Protein AF-A0A9W7IXE2-F1 (afdb_monomer_lite)

Foldseek 3Di:
DQVLLLQQQAPALVSNQVSLVVLLVVCVPDVVSLLVCQLNASLVSLVVPCVLDGDPVSVVSSVVSNVSNVVVNVPRHDDDPVSPPRGHRHD

pLDDT: mean 88.95, std 10.03, range [59.78, 98.06]

Structure (mmCIF, N/CA/C/O backbone):
data_AF-A0A9W7IXE2-F1
#
_entry.id   AF-A0A9W7IXE2-F1
#
loop_
_atom_site.group_PDB
_atom_site.id
_atom_site.type_symbol
_atom_site.label_atom_id
_atom_site.label_alt_id
_atom_site.label_comp_id
_atom_site.label_asym_id
_atom_site.label_entity_id
_atom_site.label_seq_id
_atom_site.pdbx_PDB_ins_code
_atom_site.Cartn_x
_atom_site.Cartn_y
_atom_site.Cartn_z
_atom_site.occupancy
_atom_site.B_iso_or_equiv
_atom_site.auth_seq_id
_atom_site.auth_comp_id
_atom_site.auth_asym_id
_atom_site.auth_atom_id
_atom_site.pdbx_PDB_model_num
ATOM 1 N N . MET A 1 1 ? 3.200 -10.571 -2.699 1.00 92.19 1 MET A N 1
ATOM 2 C CA . MET A 1 1 ? 2.638 -9.227 -2.970 1.00 92.19 1 MET A CA 1
ATOM 3 C C . MET A 1 1 ? 1.126 -9.167 -3.290 1.00 92.19 1 MET A C 1
ATOM 5 O O . MET A 1 1 ? 0.435 -8.373 -2.651 1.00 92.19 1 MET A O 1
ATOM 9 N N . PRO A 1 2 ? 0.550 -9.993 -4.194 1.00 90.81 2 PRO A N 1
ATOM 10 C CA . PRO A 1 2 ? -0.811 -9.783 -4.727 1.00 90.81 2 PRO A CA 1
ATOM 11 C C . PRO A 1 2 ? -1.932 -9.705 -3.678 1.00 90.81 2 PRO A C 1
ATOM 13 O O . PRO A 1 2 ? -2.864 -8.917 -3.806 1.00 90.81 2 PRO A O 1
ATOM 16 N N . VAL A 1 3 ? -1.841 -10.510 -2.615 1.00 93.56 3 VAL A N 1
ATOM 17 C CA . VAL A 1 3 ? -2.848 -10.543 -1.541 1.00 93.56 3 VAL A CA 1
ATOM 18 C C . VAL A 1 3 ? -2.894 -9.227 -0.761 1.00 93.56 3 VAL A C 1
ATOM 20 O O . VAL A 1 3 ? -3.981 -8.765 -0.429 1.00 93.56 3 VAL A O 1
ATOM 23 N N . LEU A 1 4 ? -1.739 -8.613 -0.484 1.00 95.00 4 LEU A N 1
ATOM 24 C CA . LEU A 1 4 ? -1.665 -7.350 0.259 1.00 95.00 4 LEU A CA 1
ATOM 25 C C . LEU A 1 4 ? -2.275 -6.214 -0.566 1.00 95.00 4 LEU A C 1
ATOM 27 O O . LEU A 1 4 ? -3.149 -5.499 -0.087 1.00 95.00 4 LEU A O 1
ATOM 31 N N . VAL A 1 5 ? -1.900 -6.118 -1.844 1.00 93.75 5 VAL A N 1
ATOM 32 C CA . VAL A 1 5 ? -2.416 -5.082 -2.754 1.00 93.75 5 VAL A CA 1
ATOM 33 C C . VAL A 1 5 ? -3.920 -5.242 -3.004 1.00 93.75 5 VAL A C 1
ATOM 35 O O . VAL A 1 5 ? -4.654 -4.258 -3.083 1.00 93.75 5 VAL A O 1
ATOM 38 N N . LYS A 1 6 ? -4.439 -6.475 -3.065 1.00 91.50 6 LYS A N 1
ATOM 39 C CA . LYS A 1 6 ? -5.888 -6.722 -3.189 1.00 91.50 6 LYS A CA 1
ATOM 40 C C . LYS A 1 6 ? -6.701 -6.295 -1.963 1.00 91.50 6 LYS A C 1
ATOM 42 O O . LYS A 1 6 ? -7.883 -6.003 -2.125 1.00 91.50 6 LYS A O 1
ATOM 47 N N . LYS A 1 7 ? -6.098 -6.257 -0.771 1.00 92.81 7 LYS A N 1
ATOM 48 C CA . LYS A 1 7 ? -6.779 -5.886 0.480 1.00 92.81 7 LYS A CA 1
ATOM 49 C C . LYS A 1 7 ? -6.883 -4.376 0.702 1.00 92.81 7 LYS A C 1
ATOM 51 O O . LYS A 1 7 ? -7.816 -3.957 1.387 1.00 92.81 7 LYS A O 1
ATOM 56 N N . ILE A 1 8 ? -5.975 -3.588 0.119 1.00 94.19 8 ILE A N 1
ATOM 57 C CA . ILE A 1 8 ? -5.991 -2.118 0.191 1.00 94.19 8 ILE A CA 1
ATOM 58 C C . ILE A 1 8 ? -7.368 -1.597 -0.246 1.00 94.19 8 ILE A C 1
ATOM 60 O O . ILE A 1 8 ? -7.823 -1.915 -1.346 1.00 94.19 8 ILE A O 1
ATOM 64 N N . LEU A 1 9 ? -8.017 -0.829 0.636 1.00 91.19 9 LEU A N 1
ATOM 65 C CA . LEU A 1 9 ? -9.334 -0.201 0.460 1.00 91.19 9 LEU A CA 1
ATOM 66 C C . LEU A 1 9 ? -10.512 -1.158 0.208 1.00 91.19 9 LEU A C 1
ATOM 68 O O . LEU A 1 9 ? -11.590 -0.707 -0.161 1.00 91.19 9 LEU A O 1
ATOM 72 N N . ARG A 1 10 ? -10.354 -2.474 0.392 1.00 90.19 10 ARG A N 1
ATOM 73 C CA . ARG A 1 10 ? -11.415 -3.444 0.054 1.00 90.19 10 ARG A CA 1
ATOM 74 C C . ARG A 1 10 ? -12.096 -4.067 1.266 1.00 90.19 10 ARG A C 1
ATOM 76 O O . ARG A 1 10 ? -13.271 -4.423 1.213 1.00 90.19 10 ARG A O 1
ATOM 83 N N . ILE A 1 11 ? -11.355 -4.237 2.358 1.00 90.19 11 ILE A N 1
ATOM 84 C CA . ILE A 1 11 ? -11.816 -5.012 3.516 1.00 90.19 11 ILE A CA 1
ATOM 85 C C . ILE A 1 11 ? -12.263 -4.083 4.649 1.00 90.19 11 ILE A C 1
ATOM 87 O O . ILE A 1 11 ? -13.463 -3.998 4.920 1.00 90.19 11 ILE A O 1
ATOM 91 N N . SER A 1 12 ? -11.312 -3.376 5.260 1.00 92.31 12 SER A N 1
ATOM 92 C CA . SER A 1 12 ? -11.490 -2.393 6.338 1.00 92.31 12 SER A CA 1
ATOM 93 C C . SER A 1 12 ? -10.314 -1.406 6.349 1.00 92.31 12 SER A C 1
ATOM 95 O O . SER A 1 12 ? -9.303 -1.654 5.677 1.00 92.31 12 SER A O 1
ATOM 97 N N . GLU A 1 13 ? -10.416 -0.321 7.124 1.00 92.62 13 GLU A N 1
ATOM 98 C CA . GLU A 1 13 ? -9.287 0.593 7.350 1.00 92.62 13 GLU A CA 1
ATOM 99 C C . GLU A 1 13 ? -8.097 -0.159 7.953 1.00 92.62 13 GLU A C 1
ATOM 101 O O . GLU A 1 13 ? -7.052 -0.226 7.318 1.00 92.62 13 GLU A O 1
ATOM 106 N N . LEU A 1 14 ? -8.281 -0.862 9.075 1.00 94.56 14 LEU A N 1
ATOM 107 C CA . LEU A 1 14 ? -7.208 -1.625 9.727 1.00 94.56 14 LEU A CA 1
ATOM 108 C C . LEU A 1 14 ? -6.514 -2.624 8.775 1.00 94.56 14 LEU A C 1
ATOM 110 O O . LEU A 1 14 ? -5.292 -2.769 8.774 1.00 94.56 14 LEU A O 1
ATOM 114 N N . ALA A 1 15 ? -7.278 -3.305 7.912 1.00 94.94 15 ALA A N 1
ATOM 115 C CA . ALA A 1 15 ? -6.704 -4.196 6.902 1.00 94.94 15 ALA A CA 1
ATOM 116 C C . ALA A 1 15 ? -5.870 -3.435 5.857 1.00 94.94 15 ALA A C 1
ATOM 118 O O . ALA A 1 15 ? -4.863 -3.961 5.371 1.00 94.94 15 ALA A O 1
ATOM 119 N N . THR A 1 16 ? -6.277 -2.213 5.518 1.00 95.75 16 THR A N 1
ATOM 120 C CA . THR A 1 16 ? -5.535 -1.303 4.643 1.00 95.75 16 THR A CA 1
ATOM 121 C C . THR A 1 16 ? -4.245 -0.839 5.317 1.00 95.75 16 THR A C 1
ATOM 123 O O . THR A 1 16 ? -3.183 -1.000 4.718 1.00 95.75 16 THR A O 1
ATOM 126 N N . GLU A 1 17 ? -4.298 -0.380 6.569 1.00 96.06 17 GLU A N 1
ATOM 127 C CA . GLU A 1 17 ? -3.124 0.065 7.336 1.00 96.06 17 GLU A CA 1
ATOM 128 C C . GLU A 1 17 ? -2.063 -1.035 7.459 1.00 96.06 17 GLU A C 1
ATOM 130 O O . GLU A 1 17 ? -0.875 -0.808 7.189 1.00 96.06 17 GLU A O 1
ATOM 135 N N . TYR A 1 18 ? -2.486 -2.260 7.800 1.00 97.25 18 TYR A N 1
ATOM 136 C CA . TYR A 1 18 ? -1.584 -3.408 7.871 1.00 97.25 18 TYR A CA 1
ATOM 137 C C . TYR A 1 18 ? -1.008 -3.770 6.505 1.00 97.25 18 TYR A C 1
ATOM 139 O O . TYR A 1 18 ? 0.184 -4.066 6.408 1.00 97.25 18 TYR A O 1
ATOM 147 N N . SER A 1 19 ? -1.823 -3.733 5.447 1.00 97.38 19 SER A N 1
ATOM 148 C CA . SER A 1 19 ? -1.355 -4.048 4.094 1.00 97.38 19 SER A CA 1
ATOM 149 C C . SER A 1 19 ? -0.315 -3.032 3.622 1.00 97.38 19 SER A C 1
ATOM 151 O O . SER A 1 19 ? 0.759 -3.433 3.176 1.00 97.38 19 SER A O 1
ATOM 153 N N . VAL A 1 20 ? -0.579 -1.734 3.789 1.00 97.56 20 VAL A N 1
ATOM 154 C CA . VAL A 1 20 ? 0.358 -0.655 3.439 1.00 97.56 20 VAL A CA 1
ATOM 155 C C . VAL A 1 20 ? 1.636 -0.757 4.266 1.00 97.56 20 VAL A C 1
ATOM 157 O O . VAL A 1 20 ? 2.730 -0.725 3.706 1.00 97.56 20 VAL A O 1
ATOM 160 N N . SER A 1 21 ? 1.523 -0.961 5.581 1.00 97.81 21 SER A N 1
ATOM 161 C CA . SER A 1 21 ? 2.687 -1.102 6.464 1.00 97.81 21 SER A CA 1
ATOM 162 C C . SER A 1 21 ? 3.548 -2.316 6.113 1.00 97.81 21 SER A C 1
ATOM 164 O O . SER A 1 21 ? 4.775 -2.228 6.161 1.00 97.81 21 SER A O 1
ATOM 166 N N . ALA A 1 22 ? 2.933 -3.444 5.749 1.00 97.69 22 ALA A N 1
ATOM 167 C CA . ALA A 1 22 ? 3.655 -4.637 5.320 1.00 97.69 22 ALA A CA 1
ATOM 168 C C . ALA A 1 22 ? 4.400 -4.398 4.001 1.00 97.69 22 ALA A C 1
ATOM 170 O O . ALA A 1 22 ? 5.589 -4.701 3.916 1.00 97.69 22 ALA A O 1
ATOM 171 N N . ILE A 1 23 ? 3.733 -3.809 3.002 1.00 97.12 23 ILE A N 1
ATOM 172 C CA . ILE A 1 23 ? 4.349 -3.480 1.708 1.00 97.12 23 ILE A CA 1
ATOM 173 C C . ILE A 1 23 ? 5.520 -2.513 1.914 1.00 97.12 23 ILE A C 1
ATOM 175 O O . ILE A 1 23 ? 6.613 -2.787 1.429 1.00 97.12 23 ILE A O 1
ATOM 179 N N . TRP A 1 24 ? 5.321 -1.446 2.694 1.00 97.38 24 TRP A N 1
ATOM 180 C CA . TRP A 1 24 ? 6.343 -0.440 2.996 1.00 97.38 24 TRP A CA 1
ATOM 181 C C . TRP A 1 24 ? 7.572 -1.021 3.698 1.00 97.38 24 TRP A C 1
ATOM 183 O O . TRP A 1 24 ? 8.704 -0.690 3.347 1.00 97.38 24 TRP A O 1
ATOM 193 N N . LYS A 1 25 ? 7.378 -1.926 4.666 1.00 96.31 25 LYS A N 1
ATOM 194 C CA . LYS A 1 25 ? 8.500 -2.621 5.313 1.00 96.31 25 LYS A CA 1
ATOM 195 C C . LYS A 1 25 ? 9.239 -3.512 4.317 1.00 96.31 25 LYS A C 1
ATOM 197 O O . LYS A 1 25 ? 10.454 -3.404 4.225 1.00 96.31 25 LYS A O 1
ATOM 202 N N . LEU A 1 26 ? 8.531 -4.346 3.553 1.00 95.75 26 LEU A N 1
ATOM 203 C CA . LEU A 1 26 ? 9.151 -5.266 2.591 1.00 95.75 26 LEU A CA 1
ATOM 204 C C . LEU A 1 26 ? 9.919 -4.520 1.487 1.00 95.75 26 LEU A C 1
ATOM 206 O O . LEU A 1 26 ? 11.026 -4.926 1.139 1.00 95.75 26 LEU A O 1
ATOM 210 N N . SER A 1 27 ? 9.392 -3.393 0.999 1.00 93.81 27 SER A N 1
ATOM 211 C CA . SER A 1 27 ? 10.046 -2.589 -0.041 1.00 93.81 27 SER A CA 1
ATOM 212 C C . SER A 1 27 ? 11.381 -1.975 0.380 1.00 93.81 27 SER A C 1
ATOM 214 O O . SER A 1 27 ? 12.155 -1.572 -0.481 1.00 93.81 27 SER A O 1
ATOM 216 N N . LYS A 1 28 ? 11.666 -1.892 1.686 1.00 90.25 28 LYS A N 1
ATOM 217 C CA . LYS A 1 28 ? 12.956 -1.399 2.193 1.00 90.25 28 LYS A CA 1
ATOM 218 C C . LYS A 1 28 ? 14.071 -2.439 2.124 1.00 90.25 28 LYS A C 1
ATOM 220 O O . LYS A 1 28 ? 15.235 -2.061 2.200 1.00 90.25 28 LYS A O 1
ATOM 225 N N . TYR A 1 29 ? 13.727 -3.721 2.016 1.00 90.06 29 TYR A N 1
ATOM 226 C CA . TYR A 1 29 ? 14.703 -4.810 2.033 1.00 90.06 29 TYR A CA 1
ATOM 227 C C . TYR A 1 29 ? 14.998 -5.365 0.641 1.00 90.06 29 TYR A C 1
ATOM 229 O O . TYR A 1 29 ? 16.119 -5.802 0.398 1.00 90.06 29 TYR A O 1
ATOM 237 N N . GLU A 1 30 ? 14.022 -5.357 -0.271 1.00 90.25 30 GLU A N 1
ATOM 238 C CA . GLU A 1 30 ? 14.176 -6.005 -1.573 1.00 90.25 30 GLU A CA 1
ATOM 239 C C . GLU A 1 30 ? 13.460 -5.238 -2.694 1.00 90.25 30 GLU A C 1
ATOM 241 O O . GLU A 1 30 ? 12.244 -5.069 -2.687 1.00 90.25 30 GLU A O 1
ATOM 246 N N . GLU A 1 31 ? 14.212 -4.819 -3.714 1.00 89.31 31 GLU A N 1
ATOM 247 C CA . GLU A 1 31 ? 13.691 -4.059 -4.861 1.00 89.31 31 GLU A CA 1
ATOM 248 C C . GLU A 1 31 ? 12.670 -4.856 -5.691 1.00 89.31 31 GLU A C 1
ATOM 250 O O . GLU A 1 31 ? 11.715 -4.293 -6.227 1.00 89.31 31 GLU A O 1
ATOM 255 N N . ARG A 1 32 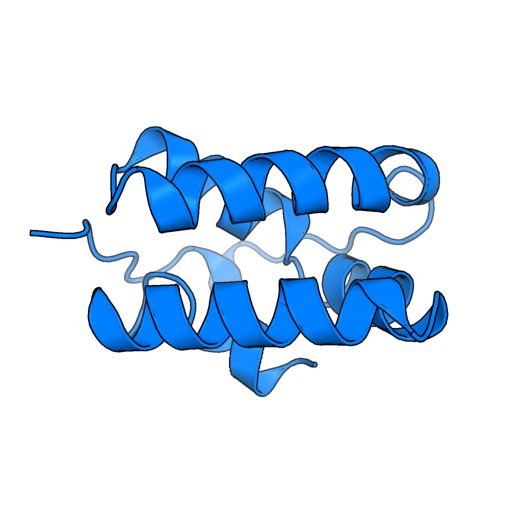? 12.794 -6.191 -5.738 1.00 91.44 32 ARG A N 1
ATOM 256 C CA . ARG A 1 32 ? 11.827 -7.063 -6.430 1.00 91.44 32 ARG A CA 1
ATOM 257 C C . ARG A 1 32 ? 10.406 -6.903 -5.896 1.00 91.44 32 ARG A C 1
ATOM 259 O O . ARG A 1 32 ? 9.454 -6.987 -6.667 1.00 91.44 32 ARG A O 1
ATOM 266 N N . VAL A 1 33 ? 10.265 -6.586 -4.610 1.00 92.88 33 VAL A N 1
ATOM 267 C CA . VAL A 1 33 ? 8.976 -6.312 -3.963 1.00 92.88 33 VAL A CA 1
ATOM 268 C C . VAL A 1 33 ? 8.291 -5.098 -4.596 1.00 92.88 33 VAL A C 1
ATOM 270 O O . VAL A 1 33 ? 7.073 -5.119 -4.776 1.00 92.88 33 VAL A O 1
ATOM 273 N N . LEU A 1 34 ? 9.050 -4.060 -4.966 1.00 93.06 34 LEU A N 1
ATOM 274 C CA . LEU A 1 34 ? 8.520 -2.868 -5.636 1.00 93.06 34 LEU A CA 1
ATOM 275 C C . LEU A 1 34 ? 7.996 -3.211 -7.034 1.00 93.06 34 LEU A C 1
ATOM 277 O O . LEU A 1 34 ? 6.886 -2.815 -7.385 1.00 93.06 34 LEU A O 1
ATOM 281 N N . MET A 1 35 ? 8.757 -3.995 -7.802 1.00 92.19 35 MET A N 1
ATOM 282 C CA . MET A 1 35 ? 8.345 -4.436 -9.138 1.00 92.19 35 MET A CA 1
ATOM 283 C C . MET A 1 35 ? 7.081 -5.302 -9.088 1.00 92.19 35 MET A C 1
ATOM 285 O O . MET A 1 35 ? 6.130 -5.036 -9.822 1.00 92.19 35 MET A O 1
ATOM 289 N N . GLU A 1 36 ? 7.020 -6.283 -8.180 1.00 92.94 36 GLU A N 1
ATOM 290 C CA . GLU A 1 36 ? 5.819 -7.104 -7.989 1.00 92.94 36 GLU A CA 1
ATOM 291 C C . GLU A 1 36 ? 4.609 -6.267 -7.563 1.00 92.94 36 GLU A C 1
ATOM 293 O O . GLU A 1 36 ? 3.496 -6.522 -8.018 1.00 92.94 36 GLU A O 1
ATOM 298 N N . ALA A 1 37 ? 4.804 -5.284 -6.675 1.00 93.94 37 ALA A N 1
ATOM 299 C CA . ALA A 1 37 ? 3.727 -4.412 -6.207 1.00 93.94 37 ALA A CA 1
ATOM 300 C C . ALA A 1 37 ? 3.165 -3.577 -7.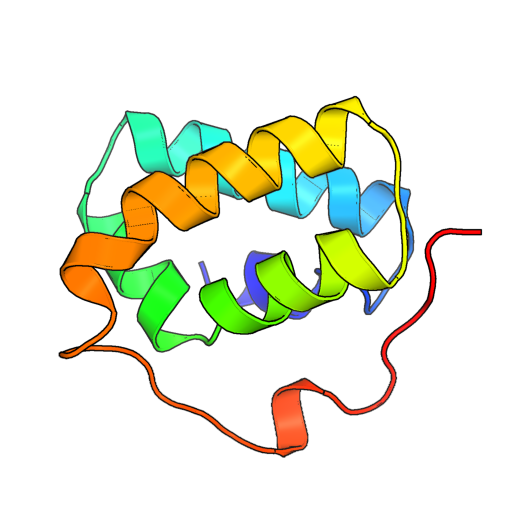355 1.00 93.94 37 ALA A C 1
ATOM 302 O O . ALA A 1 37 ? 1.948 -3.458 -7.503 1.00 93.94 37 ALA A O 1
ATOM 303 N N . LEU A 1 38 ? 4.051 -3.042 -8.191 1.00 92.31 38 LEU A N 1
ATOM 304 C CA . LEU A 1 38 ? 3.686 -2.250 -9.353 1.00 92.31 38 LEU A CA 1
ATOM 305 C C . LEU A 1 38 ? 2.916 -3.071 -10.398 1.00 92.31 38 LEU A C 1
ATOM 307 O O . LEU A 1 38 ? 1.887 -2.610 -10.889 1.00 92.31 38 LEU A O 1
ATOM 311 N N . GLN A 1 39 ? 3.357 -4.302 -10.674 1.00 90.56 39 GLN A N 1
ATOM 312 C CA . GLN A 1 39 ? 2.703 -5.203 -11.632 1.00 90.56 39 GLN A CA 1
ATOM 313 C C . GLN A 1 39 ? 1.261 -5.551 -11.255 1.00 90.56 39 GLN A C 1
ATOM 315 O O . GLN A 1 39 ? 0.438 -5.790 -12.134 1.00 90.56 39 GLN A O 1
ATOM 320 N N . VAL A 1 40 ? 0.947 -5.580 -9.957 1.00 90.50 40 VAL A N 1
ATOM 321 C CA . VAL A 1 40 ? -0.402 -5.890 -9.452 1.00 90.50 40 VAL A CA 1
ATOM 322 C C . VAL A 1 40 ? -1.206 -4.642 -9.072 1.00 90.50 40 VAL A C 1
ATOM 324 O O . VAL A 1 40 ? -2.151 -4.734 -8.286 1.00 90.50 40 VAL A O 1
ATOM 327 N N . GLY A 1 41 ? -0.820 -3.472 -9.591 1.00 90.38 41 GLY A N 1
ATOM 328 C CA . GLY A 1 41 ? -1.601 -2.237 -9.486 1.00 90.38 41 GLY A CA 1
ATOM 329 C C . GLY A 1 41 ? -1.501 -1.513 -8.139 1.00 90.38 41 GLY A C 1
ATOM 330 O O . GLY A 1 41 ? -2.426 -0.799 -7.742 1.00 90.38 41 GLY A O 1
ATOM 331 N N . ALA A 1 42 ? -0.410 -1.694 -7.381 1.00 93.81 42 ALA A N 1
ATOM 332 C CA . ALA A 1 42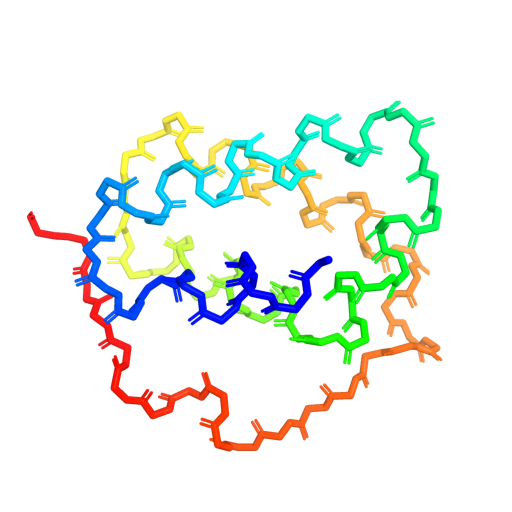 ? -0.259 -1.021 -6.088 1.00 93.81 42 ALA A CA 1
ATOM 333 C C . ALA A 1 42 ? -0.224 0.505 -6.223 1.00 93.81 42 ALA A C 1
ATOM 335 O O . ALA A 1 42 ? -0.778 1.200 -5.376 1.00 93.81 42 ALA A O 1
ATOM 336 N N . PHE A 1 43 ? 0.400 1.029 -7.279 1.00 94.12 43 PHE A N 1
ATOM 337 C CA . PHE A 1 43 ? 0.607 2.466 -7.446 1.00 94.12 43 PHE A CA 1
ATOM 338 C C . PHE A 1 43 ? -0.723 3.234 -7.488 1.00 94.12 43 PHE A C 1
ATOM 340 O O . PHE A 1 43 ? -0.922 4.184 -6.731 1.00 94.12 43 PHE A O 1
ATOM 347 N N . GLN A 1 44 ? -1.688 2.773 -8.282 1.00 90.88 44 GLN A N 1
ATOM 348 C CA . GLN A 1 44 ? -3.003 3.406 -8.383 1.00 90.88 44 GLN A CA 1
ATOM 349 C C . GLN A 1 44 ? -3.812 3.256 -7.095 1.00 90.88 44 GLN A C 1
ATOM 351 O O . GLN A 1 44 ? -4.477 4.201 -6.674 1.00 90.88 44 GLN A O 1
ATOM 356 N N . LYS A 1 45 ? -3.740 2.099 -6.426 1.00 92.44 45 LYS A N 1
ATOM 357 C CA . LYS A 1 45 ? -4.427 1.906 -5.140 1.00 92.44 45 LYS A CA 1
ATOM 358 C C . LYS A 1 45 ? -3.878 2.810 -4.045 1.00 92.44 45 LYS A C 1
ATOM 360 O O . LYS A 1 45 ? -4.653 3.326 -3.247 1.00 92.44 45 LYS A O 1
ATOM 365 N N . LEU A 1 46 ? -2.565 3.024 -4.021 1.00 95.25 46 LEU A N 1
ATOM 366 C CA . LEU A 1 46 ? -1.928 3.953 -3.093 1.00 95.25 46 LEU A CA 1
ATOM 367 C C . LEU A 1 46 ? -2.316 5.404 -3.407 1.00 95.25 46 LEU A C 1
AT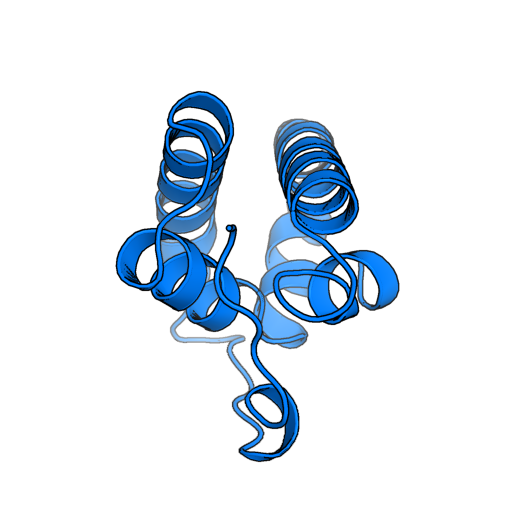OM 369 O O . LEU A 1 46 ? -2.616 6.146 -2.479 1.00 95.25 46 LEU A O 1
ATOM 373 N N . LEU A 1 47 ? -2.400 5.799 -4.684 1.00 93.56 47 LEU A N 1
ATOM 374 C CA . LEU A 1 47 ? -2.930 7.117 -5.065 1.00 93.56 47 LEU A CA 1
ATOM 375 C C . LEU A 1 47 ? -4.369 7.316 -4.579 1.00 93.56 47 LEU A C 1
ATOM 377 O O . LEU A 1 47 ? -4.683 8.348 -3.986 1.00 93.56 47 LEU A O 1
ATOM 381 N N . LEU A 1 48 ? -5.231 6.322 -4.795 1.00 92.12 48 LEU A N 1
ATOM 382 C CA . LEU A 1 48 ? -6.620 6.370 -4.344 1.00 92.12 48 LEU A CA 1
ATOM 383 C C . LEU A 1 48 ? -6.716 6.429 -2.822 1.00 92.12 48 LEU A C 1
ATOM 385 O O . LEU A 1 48 ? -7.525 7.193 -2.313 1.00 92.12 48 LEU A O 1
ATOM 389 N N . LEU A 1 49 ? -5.860 5.704 -2.097 1.00 94.62 49 LEU A N 1
ATOM 390 C CA . LEU A 1 49 ? -5.805 5.741 -0.634 1.00 94.62 49 LEU A CA 1
ATOM 391 C C . LEU A 1 49 ? -5.57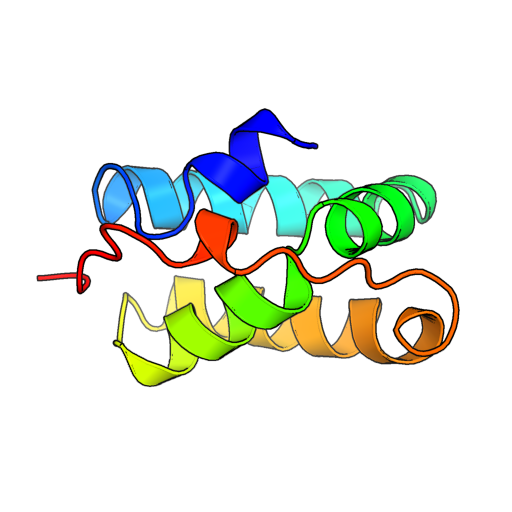2 7.162 -0.115 1.00 94.62 49 LEU A C 1
ATOM 393 O O . LEU A 1 49 ? -6.257 7.598 0.809 1.00 94.62 49 LEU A O 1
ATOM 397 N N . ILE A 1 50 ? -4.649 7.905 -0.733 1.00 94.31 50 ILE A N 1
ATOM 398 C CA . ILE A 1 50 ? -4.403 9.307 -0.372 1.00 94.31 50 ILE A CA 1
ATOM 399 C C . ILE A 1 50 ? -5.658 10.163 -0.603 1.00 94.31 50 ILE A C 1
ATOM 401 O O . ILE A 1 50 ? -5.969 11.021 0.222 1.00 94.31 50 ILE A O 1
ATOM 405 N N . GLN A 1 51 ? -6.392 9.917 -1.693 1.00 90.06 51 GLN A N 1
ATOM 406 C CA . GLN A 1 51 ? -7.573 10.696 -2.083 1.00 90.06 51 GLN A CA 1
ATOM 407 C C . GLN A 1 51 ? -8.817 10.394 -1.242 1.00 90.06 51 GLN A C 1
ATOM 409 O O . GLN A 1 51 ? -9.562 11.315 -0.913 1.00 90.06 51 GLN A O 1
ATOM 414 N N . VAL A 1 52 ? -9.069 9.123 -0.914 1.00 87.19 52 VAL A N 1
ATOM 415 C CA . VAL A 1 52 ? -10.265 8.721 -0.154 1.00 87.19 52 VAL A CA 1
ATOM 416 C C . VAL A 1 52 ? -10.128 8.970 1.347 1.00 87.19 52 VAL A C 1
ATOM 418 O O . VAL A 1 52 ? -11.144 8.991 2.034 1.00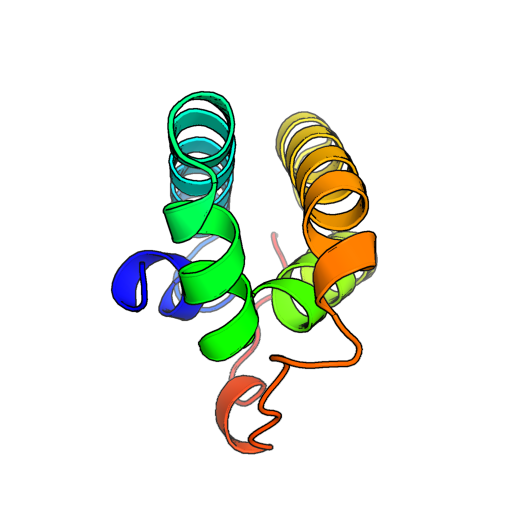 87.19 52 VAL A O 1
ATOM 421 N N . GLY A 1 53 ? -8.900 9.217 1.822 1.00 78.56 53 GLY A N 1
ATOM 422 C CA . GLY A 1 53 ? -8.579 9.467 3.224 1.00 78.56 53 GLY A CA 1
ATOM 423 C C . GLY A 1 53 ? -8.494 8.172 4.035 1.00 78.56 53 GLY A C 1
ATOM 424 O O . GLY A 1 53 ? -9.369 7.334 3.898 1.00 78.56 53 GLY A O 1
ATOM 425 N N . CYS A 1 54 ? -7.435 8.039 4.845 1.00 87.00 54 CYS A N 1
ATOM 426 C CA . CYS A 1 54 ? -7.183 7.070 5.931 1.00 87.00 54 CYS A CA 1
ATOM 427 C C . CYS A 1 54 ? -6.261 7.765 6.961 1.00 87.00 54 CYS A C 1
ATOM 429 O O . CYS A 1 54 ? -5.914 8.941 6.753 1.00 87.00 54 CYS A O 1
ATOM 431 N N . SER A 1 55 ? -5.838 7.070 8.022 1.00 92.62 55 SER A N 1
ATOM 432 C CA . SER A 1 55 ? -4.894 7.610 9.018 1.00 92.62 55 SER A CA 1
ATOM 433 C C . SER A 1 55 ? -3.643 8.272 8.411 1.00 92.62 55 SER A C 1
ATOM 435 O O . SER A 1 55 ? -3.108 7.838 7.383 1.00 92.62 55 SER A O 1
ATOM 437 N N . ASP A 1 56 ? -3.162 9.341 9.054 1.00 94.81 56 ASP A N 1
ATOM 438 C CA . ASP A 1 56 ? -2.024 10.130 8.558 1.00 94.81 56 ASP A CA 1
ATOM 439 C C . ASP A 1 56 ? -0.739 9.295 8.461 1.00 94.81 56 ASP A C 1
ATOM 441 O O . ASP A 1 56 ? -0.022 9.385 7.464 1.00 94.81 56 ASP A O 1
ATOM 445 N N . GLU A 1 57 ? -0.508 8.390 9.418 1.00 95.62 57 GLU A N 1
ATOM 446 C CA . GLU A 1 57 ? 0.615 7.443 9.380 1.00 95.62 57 GLU A CA 1
ATOM 447 C C . GLU A 1 57 ? 0.554 6.543 8.131 1.00 95.62 57 GLU A C 1
ATOM 449 O O . GLU A 1 57 ? 1.567 6.269 7.478 1.00 95.62 57 GLU A O 1
ATOM 454 N N . THR A 1 58 ? -0.643 6.082 7.757 1.00 96.75 58 THR A N 1
ATOM 455 C CA . THR A 1 58 ? -0.829 5.247 6.564 1.00 96.75 58 THR A CA 1
ATOM 456 C C . THR A 1 58 ? -0.611 6.050 5.285 1.00 96.75 58 THR A C 1
ATOM 458 O O . THR A 1 58 ? 0.018 5.547 4.348 1.00 96.75 58 THR A O 1
ATOM 461 N N . LYS A 1 59 ? -1.067 7.308 5.241 1.00 96.69 59 LYS A N 1
ATOM 462 C CA . LYS A 1 59 ? -0.832 8.212 4.105 1.00 96.69 59 LYS A CA 1
ATOM 463 C C . LYS A 1 59 ? 0.647 8.539 3.918 1.00 96.69 59 LYS A C 1
ATOM 465 O O . LYS A 1 59 ? 1.114 8.587 2.779 1.00 96.69 59 LYS A O 1
ATOM 470 N N . GLU A 1 60 ? 1.396 8.727 4.999 1.00 97.81 60 GLU A N 1
ATOM 471 C CA . GLU A 1 60 ? 2.839 8.976 4.939 1.00 97.81 60 GLU A CA 1
ATOM 472 C C . GLU A 1 60 ? 3.575 7.782 4.310 1.00 97.81 60 GLU A C 1
ATOM 474 O O . GLU A 1 60 ? 4.265 7.937 3.298 1.00 97.81 60 GLU A O 1
ATOM 479 N N . LYS A 1 61 ? 3.319 6.563 4.806 1.00 98.06 61 LYS A N 1
ATOM 480 C CA . LYS A 1 61 ? 3.886 5.326 4.236 1.00 98.06 61 LYS A CA 1
ATOM 481 C C . LYS A 1 61 ? 3.485 5.119 2.776 1.00 98.06 61 LYS A C 1
ATOM 483 O O . LYS A 1 61 ? 4.314 4.715 1.959 1.00 98.06 61 LYS A O 1
ATOM 488 N N . ALA A 1 62 ? 2.227 5.398 2.430 1.00 97.88 62 ALA A N 1
ATOM 489 C CA . ALA A 1 62 ? 1.750 5.320 1.053 1.00 97.88 62 ALA A CA 1
ATOM 490 C C . ALA A 1 62 ? 2.466 6.334 0.145 1.00 97.88 62 ALA A C 1
ATOM 492 O O . ALA A 1 62 ? 2.851 5.995 -0.973 1.00 97.88 62 ALA A O 1
ATOM 493 N N . THR A 1 63 ? 2.718 7.546 0.641 1.00 97.88 63 THR A N 1
ATOM 494 C CA . THR A 1 63 ? 3.466 8.585 -0.080 1.00 97.88 63 THR A CA 1
ATOM 495 C C . THR A 1 63 ? 4.915 8.167 -0.323 1.00 97.88 63 THR A C 1
ATOM 497 O O . THR A 1 63 ? 5.435 8.355 -1.424 1.00 97.88 63 THR A O 1
ATOM 500 N N . GLU A 1 64 ? 5.575 7.566 0.667 1.00 97.69 64 GLU A N 1
ATOM 501 C CA . GLU A 1 64 ? 6.919 7.007 0.490 1.00 97.69 64 GLU A CA 1
ATOM 502 C C . GLU A 1 64 ? 6.943 5.876 -0.544 1.00 97.69 64 GLU A C 1
ATOM 504 O O . GLU A 1 64 ? 7.792 5.879 -1.437 1.00 97.69 64 GLU A O 1
ATOM 509 N N . LEU A 1 65 ? 5.983 4.949 -0.481 1.00 97.44 65 LEU A N 1
ATOM 510 C CA . LEU A 1 65 ? 5.852 3.879 -1.472 1.00 97.44 65 LEU A CA 1
ATOM 511 C C . LEU A 1 65 ? 5.673 4.427 -2.889 1.00 97.44 65 LEU A C 1
ATOM 513 O O . LEU A 1 65 ? 6.339 3.960 -3.808 1.00 97.44 65 LEU A O 1
ATOM 517 N N . LEU A 1 66 ? 4.823 5.440 -3.074 1.00 96.75 66 LEU A N 1
ATOM 518 C CA . LEU A 1 66 ? 4.630 6.081 -4.376 1.00 96.75 66 LEU A CA 1
ATOM 519 C C . LEU A 1 66 ? 5.942 6.662 -4.921 1.00 96.75 66 LEU A C 1
ATOM 521 O O . LEU A 1 66 ? 6.238 6.480 -6.101 1.00 96.75 66 LEU A O 1
ATOM 525 N N . LYS A 1 67 ? 6.765 7.292 -4.071 1.00 96.31 67 LYS A N 1
ATOM 526 C CA . LYS A 1 67 ? 8.091 7.798 -4.468 1.00 96.31 67 LYS A CA 1
ATOM 527 C C . LYS A 1 67 ? 9.034 6.668 -4.892 1.00 96.31 67 LYS A C 1
ATOM 529 O O . LYS A 1 67 ? 9.728 6.823 -5.892 1.00 96.31 67 LYS A O 1
ATOM 534 N N . LEU A 1 68 ? 9.036 5.545 -4.170 1.00 95.62 68 LEU A N 1
ATOM 535 C CA . LEU A 1 68 ? 9.866 4.375 -4.488 1.00 95.62 68 LEU A CA 1
ATOM 536 C C . LEU A 1 68 ? 9.422 3.660 -5.773 1.00 95.62 68 LEU A C 1
ATOM 538 O O . LEU A 1 68 ? 10.259 3.155 -6.515 1.00 95.62 68 LEU A O 1
ATOM 542 N N . LEU A 1 69 ? 8.117 3.619 -6.045 1.00 94.06 69 LEU A N 1
ATOM 543 C CA . LEU A 1 69 ? 7.544 2.949 -7.216 1.00 94.06 69 LEU A CA 1
ATOM 544 C C . LEU A 1 69 ? 7.647 3.792 -8.499 1.00 94.06 69 LEU A C 1
ATOM 546 O O . LEU A 1 69 ? 7.742 3.233 -9.591 1.00 94.06 69 LEU A O 1
ATOM 550 N N . ASN A 1 70 ? 7.633 5.126 -8.385 1.00 93.19 70 ASN A N 1
ATOM 551 C CA . ASN A 1 70 ? 7.569 6.045 -9.527 1.00 93.19 70 ASN A CA 1
ATOM 552 C C . ASN A 1 70 ? 8.653 5.819 -10.609 1.00 93.19 70 ASN A C 1
ATOM 554 O O . ASN A 1 70 ? 8.296 5.862 -11.786 1.00 93.19 70 ASN A O 1
ATOM 558 N N . PRO A 1 71 ? 9.930 5.527 -10.281 1.00 91.44 71 PRO A N 1
ATOM 559 C CA . PRO A 1 71 ? 10.955 5.258 -11.294 1.00 91.44 71 PRO A CA 1
ATOM 560 C C . PRO A 1 71 ? 10.667 4.027 -12.167 1.00 91.44 71 PRO A C 1
ATOM 562 O O . PRO A 1 71 ? 11.031 4.010 -13.339 1.00 91.44 71 PRO A O 1
ATOM 565 N N . TYR A 1 72 ? 9.993 3.012 -11.618 1.00 89.50 72 TYR A N 1
ATOM 566 C CA . TYR A 1 72 ? 9.715 1.744 -12.306 1.00 89.50 72 TYR A CA 1
ATOM 567 C C . TYR A 1 72 ? 8.373 1.751 -13.053 1.00 89.50 72 TYR A C 1
ATOM 569 O O . TYR A 1 72 ? 8.127 0.898 -13.909 1.00 89.50 72 TYR A O 1
ATOM 577 N N . ARG A 1 73 ? 7.506 2.726 -12.744 1.00 85.50 73 ARG A N 1
ATOM 578 C CA . ARG A 1 73 ? 6.137 2.855 -13.263 1.00 85.50 73 ARG A CA 1
ATOM 579 C C . ARG A 1 73 ? 6.017 2.721 -14.789 1.00 85.50 73 ARG A C 1
ATOM 581 O O . ARG A 1 73 ? 5.179 1.927 -15.217 1.00 85.50 73 ARG A O 1
ATOM 588 N N . PRO A 1 74 ? 6.824 3.414 -15.619 1.00 79.62 74 PRO A N 1
ATOM 589 C CA . PRO A 1 74 ? 6.616 3.429 -17.070 1.00 79.62 74 PRO A CA 1
ATOM 590 C C . PRO A 1 74 ? 6.765 2.068 -17.767 1.00 79.62 74 PRO A C 1
ATOM 592 O O . PRO A 1 74 ? 6.320 1.932 -18.902 1.00 79.62 74 PRO A O 1
ATOM 595 N N . GLY A 1 75 ? 7.398 1.077 -17.124 1.00 71.75 75 GLY A N 1
ATOM 596 C CA . GLY A 1 75 ? 7.713 -0.216 -17.742 1.00 71.75 75 GLY A CA 1
ATOM 597 C C . GLY A 1 75 ? 6.969 -1.431 -17.183 1.00 71.75 75 GLY A C 1
ATOM 598 O O . GLY A 1 75 ? 7.133 -2.518 -17.730 1.00 71.75 75 GLY A O 1
ATOM 599 N N . LEU A 1 76 ? 6.199 -1.293 -16.096 1.00 72.75 76 LEU A N 1
ATOM 600 C CA . LEU A 1 76 ? 5.679 -2.448 -15.341 1.00 72.75 76 LEU A CA 1
ATOM 601 C C . LEU A 1 76 ? 4.221 -2.325 -14.887 1.00 72.75 76 LEU A C 1
ATOM 603 O O . LEU A 1 76 ? 3.655 -3.308 -14.411 1.00 72.75 76 LEU A O 1
ATOM 607 N N . GLU A 1 77 ? 3.611 -1.145 -14.983 1.00 68.62 77 GLU A N 1
ATOM 608 C CA . GLU A 1 77 ? 2.249 -0.937 -14.492 1.00 68.62 77 GLU A CA 1
ATOM 609 C C . GLU A 1 77 ? 1.227 -1.575 -15.453 1.00 68.62 77 GLU A C 1
ATOM 611 O O . GLU A 1 77 ? 1.074 -1.143 -16.595 1.00 68.62 77 GLU A O 1
ATOM 616 N N . CYS A 1 78 ? 0.516 -2.608 -14.989 1.00 65.50 78 CYS A N 1
ATOM 617 C CA . CYS A 1 78 ? -0.633 -3.187 -15.685 1.00 65.50 78 CYS A CA 1
ATOM 618 C C . CYS A 1 78 ? -1.915 -2.671 -15.020 1.00 65.50 78 CYS A C 1
ATOM 620 O O . CYS A 1 78 ? -2.065 -2.789 -13.804 1.00 65.50 78 CYS A O 1
ATOM 622 N N . ILE A 1 79 ? -2.817 -2.059 -15.795 1.00 63.62 79 ILE A N 1
ATOM 623 C CA . ILE A 1 79 ? -4.057 -1.464 -15.275 1.00 63.62 79 ILE A CA 1
ATOM 624 C C . ILE A 1 79 ? -5.244 -2.312 -15.727 1.00 63.62 79 ILE A C 1
ATOM 626 O O . ILE A 1 79 ? -5.555 -2.335 -16.916 1.00 63.62 79 ILE A O 1
ATOM 630 N N . ASP A 1 80 ? -5.940 -2.956 -14.788 1.00 63.69 80 ASP A N 1
ATOM 631 C CA . ASP A 1 80 ? -7.243 -3.574 -15.043 1.00 63.69 80 ASP A CA 1
ATOM 632 C C . ASP A 1 80 ? -8.348 -2.763 -14.344 1.00 63.69 80 ASP A C 1
ATOM 634 O O . ASP A 1 80 ? -8.278 -2.455 -13.153 1.00 63.69 80 ASP A O 1
ATOM 638 N N . SER A 1 81 ? -9.405 -2.410 -15.080 1.00 59.78 81 SER A N 1
ATOM 639 C CA . SER A 1 81 ? -10.567 -1.690 -14.542 1.00 59.78 81 SER A CA 1
ATOM 640 C C . SER A 1 81 ? -11.265 -2.450 -13.403 1.00 59.78 81 SER A C 1
ATOM 642 O O . SER A 1 81 ? -11.987 -1.832 -12.614 1.00 59.78 81 SER A O 1
ATOM 644 N N . LEU A 1 82 ? -11.078 -3.769 -13.304 1.00 62.34 82 LEU A N 1
ATOM 645 C CA . LEU A 1 82 ? -11.623 -4.597 -12.226 1.00 62.34 82 LEU A CA 1
ATOM 646 C C . LEU A 1 82 ? -11.002 -4.301 -10.850 1.00 62.34 82 LEU A C 1
ATOM 648 O O . LEU A 1 82 ? -11.640 -4.599 -9.836 1.00 62.34 82 LEU A O 1
ATOM 652 N N . ASP A 1 83 ? -9.813 -3.692 -10.786 1.00 64.19 83 ASP A N 1
ATOM 653 C CA . ASP A 1 83 ? -9.108 -3.428 -9.523 1.00 64.19 83 ASP A CA 1
ATOM 654 C C . ASP A 1 83 ? -9.745 -2.332 -8.657 1.00 64.19 83 ASP A C 1
ATOM 656 O O . ASP A 1 83 ? -9.411 -2.216 -7.473 1.00 64.19 83 ASP A O 1
ATOM 660 N N . PHE A 1 84 ? -10.685 -1.571 -9.224 1.00 69.25 84 PHE A N 1
ATOM 661 C CA . PHE A 1 84 ? -11.313 -0.412 -8.583 1.00 69.25 84 PHE A CA 1
ATOM 662 C C . PHE A 1 84 ? -12.802 -0.604 -8.267 1.00 69.25 84 PHE A C 1
ATOM 664 O O . PHE A 1 84 ? -13.459 0.331 -7.808 1.00 69.25 84 PHE A O 1
ATOM 671 N N . LYS A 1 85 ? -13.357 -1.801 -8.489 1.00 72.00 85 LYS A N 1
ATOM 672 C CA . LYS A 1 85 ? -14.708 -2.124 -8.007 1.00 72.00 85 LYS A CA 1
ATOM 673 C C . LYS A 1 85 ? -14.687 -2.291 -6.482 1.00 72.00 85 LYS A C 1
ATOM 675 O O . LYS A 1 85 ? -13.765 -2.896 -5.938 1.00 72.00 85 LYS A O 1
ATOM 680 N N . ASP A 1 86 ? -15.715 -1.766 -5.816 1.00 78.12 86 ASP A N 1
ATOM 681 C CA . ASP A 1 86 ? -15.959 -1.912 -4.371 1.00 78.12 86 ASP A CA 1
ATOM 682 C C . ASP A 1 86 ? -14.907 -1.260 -3.445 1.00 78.12 86 ASP A C 1
ATOM 684 O O . ASP A 1 86 ? -14.612 -1.779 -2.365 1.00 78.12 86 ASP A O 1
ATOM 688 N N . ILE A 1 87 ? -14.338 -0.116 -3.849 1.00 81.94 87 ILE A N 1
ATOM 689 C CA . ILE A 1 87 ? -13.460 0.687 -2.980 1.00 81.94 87 ILE A CA 1
ATOM 690 C C . ILE A 1 87 ? -14.266 1.232 -1.799 1.00 81.94 87 ILE A C 1
ATOM 692 O O . ILE A 1 87 ? -15.255 1.944 -1.977 1.00 81.94 87 ILE A O 1
ATOM 696 N N . LYS A 1 88 ? -13.794 0.945 -0.589 1.00 81.50 88 LYS A N 1
ATOM 697 C CA . LYS A 1 88 ? -14.294 1.514 0.659 1.00 81.50 88 LYS A CA 1
ATOM 698 C C . LYS A 1 88 ? -13.487 2.753 1.028 1.00 81.50 88 LYS A C 1
ATOM 700 O O . LYS A 1 88 ? -12.263 2.766 0.887 1.00 81.50 88 LYS A O 1
ATOM 705 N N . ARG A 1 89 ? -14.174 3.778 1.531 1.00 80.50 89 ARG A N 1
ATOM 706 C CA . ARG A 1 89 ? -13.520 4.873 2.258 1.00 80.50 89 ARG A CA 1
ATOM 707 C C . ARG A 1 89 ? -13.044 4.355 3.617 1.00 80.50 89 ARG A C 1
ATOM 709 O O . ARG A 1 89 ? -13.655 3.427 4.147 1.00 80.50 89 ARG A O 1
ATOM 716 N N . CYS A 1 90 ? -11.954 4.910 4.143 1.00 77.50 90 CYS A N 1
ATOM 717 C CA . CYS A 1 90 ? -11.637 4.721 5.554 1.00 77.50 90 CYS A CA 1
ATOM 718 C C . CYS A 1 90 ? -12.582 5.640 6.348 1.00 77.50 90 CYS A C 1
ATOM 720 O O . CYS A 1 90 ? -12.601 6.849 6.106 1.00 77.50 90 CYS A O 1
ATOM 722 N N . GLU A 1 91 ? -13.433 5.039 7.179 1.00 62.59 91 GLU A N 1
ATOM 723 C CA . GLU A 1 91 ? -14.448 5.685 8.027 1.00 62.59 91 GLU A CA 1
ATOM 724 C C . GLU A 1 91 ? -14.161 5.382 9.495 1.00 62.59 91 GLU A C 1
ATOM 726 O O . GLU A 1 91 ? -13.844 4.202 9.782 1.00 62.59 91 GLU A O 1
#

Radius of gyration: 11.76 Å; chains: 1; bounding box: 31×21×28 Å

Sequence (91 aa):
MPVLVKKILRISELATEYSVSAIWKLSKYEERVLMEALQVGAFQKLLLLIQVGCSDETKEKATELLKLLNPYRPGLECIDSLDFKDIKRCE

Organism: Hibiscus trionum (NCBI:txid183268)

Secondary structure (DSSP, 8-state):
-HHHHHHTTTS-HHHHHHHHHHHHHHHTT-HHHHHHHHHTTHHHHHHHHHHH---HHHHHHHHHHHHHHTTTHHHH----GGGGTTPPPP-

InterPro domains:
  IPR045185 E3 ubiquitin-protein ligase PUB22/23/24-like [PTHR22849] (1-70)
  IPR058678 U-box domain-containing protein-like, ARM repeat region [PF25598] (1-86)